Protein AF-A0A838MZ20-F1 (afdb_monomer_lite)

pLDDT: mean 82.6, std 20.4, range [37.94, 98.19]

Secondary structure (DSSP, 8-state):
--------------------------SS-S------TT--------TTSSHHHHHHHHTTSS--SSS---

Sequence (70 aa):
MLGGVITAPFKRLRDSASSDGRQILWALKDIDLTVQPGELIGIIGHNGAGKSTLLKVISGIGLPSKGSVR

Structure (mmCIF, N/CA/C/O backbone):
data_AF-A0A838MZ20-F1
#
_entry.id   AF-A0A838MZ20-F1
#
loop_
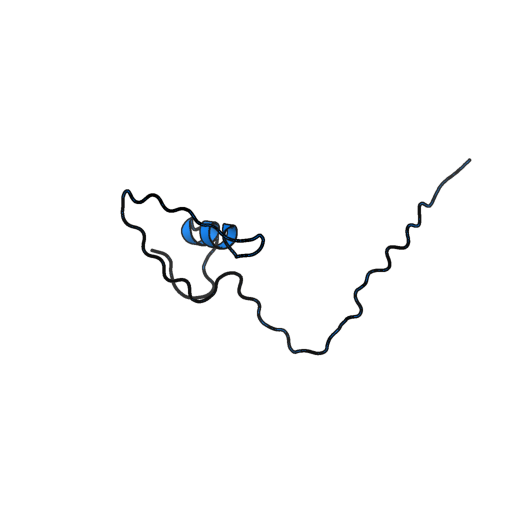_atom_site.group_PDB
_atom_site.id
_atom_site.type_symbol
_atom_site.label_atom_id
_atom_site.label_alt_id
_atom_site.label_comp_id
_atom_site.label_asym_id
_atom_site.label_entity_id
_atom_site.label_seq_id
_atom_site.pdbx_PDB_ins_code
_atom_site.Cartn_x
_atom_site.Cartn_y
_atom_site.Cartn_z
_atom_site.occupancy
_atom_site.B_iso_or_equiv
_atom_site.auth_seq_id
_atom_site.auth_comp_id
_atom_site.auth_asym_id
_atom_site.auth_atom_id
_atom_site.pdbx_PDB_model_num
ATOM 1 N N . MET A 1 1 ? 44.950 33.106 -7.691 1.00 50.78 1 MET A N 1
ATOM 2 C CA . MET A 1 1 ? 44.002 32.447 -6.765 1.00 50.78 1 MET A CA 1
ATOM 3 C C . MET A 1 1 ? 42.579 32.815 -7.169 1.00 50.78 1 MET A C 1
ATOM 5 O O . MET A 1 1 ? 42.046 33.766 -6.628 1.00 50.78 1 MET A O 1
ATOM 9 N N . LEU A 1 2 ? 41.991 32.113 -8.144 1.00 40.09 2 LEU A N 1
ATOM 10 C CA . LEU A 1 2 ? 40.556 32.155 -8.461 1.00 40.09 2 LEU A CA 1
ATOM 11 C C . LEU A 1 2 ? 40.176 30.864 -9.212 1.00 40.09 2 LEU A C 1
ATOM 13 O O . LEU A 1 2 ? 40.720 30.607 -10.277 1.00 40.09 2 LEU A O 1
ATOM 17 N N . GLY A 1 3 ? 39.257 30.090 -8.625 1.00 37.94 3 GLY A N 1
ATOM 18 C CA . GLY A 1 3 ? 38.089 29.523 -9.310 1.00 37.94 3 GLY A CA 1
ATOM 19 C C . GLY A 1 3 ? 38.241 28.324 -10.254 1.00 37.94 3 GLY A C 1
ATOM 20 O O . GLY A 1 3 ? 38.642 28.494 -11.394 1.00 37.94 3 GLY A O 1
ATOM 21 N N . GLY A 1 4 ? 37.693 27.180 -9.813 1.00 44.81 4 GLY A N 1
ATOM 22 C CA . GLY A 1 4 ? 37.019 26.177 -10.659 1.00 44.81 4 GLY A CA 1
ATOM 23 C C . GLY A 1 4 ? 37.949 25.295 -11.500 1.00 44.81 4 GLY A C 1
ATOM 24 O O . GLY A 1 4 ? 38.928 25.746 -12.056 1.00 44.81 4 GLY A O 1
ATOM 25 N N . VAL A 1 5 ? 37.721 24.003 -11.694 1.00 44.91 5 VAL A N 1
ATOM 26 C CA . VAL A 1 5 ? 36.466 23.263 -11.727 1.00 44.91 5 VAL A CA 1
ATOM 27 C C . VAL A 1 5 ? 36.819 21.808 -11.409 1.00 44.91 5 VAL A C 1
ATOM 29 O O . VAL A 1 5 ? 37.652 21.204 -12.084 1.00 44.91 5 VAL A O 1
ATOM 32 N N . ILE A 1 6 ? 36.172 21.230 -10.395 1.00 51.50 6 ILE A N 1
ATOM 33 C CA . ILE A 1 6 ? 36.127 19.779 -10.194 1.00 51.50 6 ILE A CA 1
ATOM 34 C C . ILE A 1 6 ? 35.288 19.219 -11.349 1.00 51.50 6 ILE A C 1
ATOM 36 O O . ILE A 1 6 ? 34.069 19.114 -11.249 1.00 51.50 6 ILE A O 1
ATOM 40 N N . THR A 1 7 ? 35.920 18.926 -12.485 1.00 50.72 7 THR A N 1
ATOM 41 C CA . THR A 1 7 ? 35.249 18.275 -13.619 1.00 50.72 7 THR A CA 1
ATOM 42 C C . THR A 1 7 ? 35.463 16.774 -13.491 1.00 50.72 7 THR A C 1
ATOM 44 O O . THR A 1 7 ? 36.275 16.179 -14.192 1.00 50.72 7 THR A O 1
ATOM 47 N N . ALA A 1 8 ? 34.755 16.148 -12.551 1.00 49.31 8 ALA A N 1
ATOM 48 C CA . ALA A 1 8 ? 34.552 14.707 -12.624 1.00 49.31 8 ALA A CA 1
ATOM 49 C C . ALA A 1 8 ? 33.780 14.418 -13.927 1.00 49.31 8 ALA A C 1
ATOM 51 O O . ALA A 1 8 ? 32.776 15.093 -14.187 1.00 49.31 8 ALA A O 1
ATOM 52 N N . PRO A 1 9 ? 34.209 13.457 -14.764 1.00 47.16 9 PRO A N 1
ATOM 53 C CA . PRO A 1 9 ? 33.528 13.164 -16.009 1.00 47.16 9 PRO A CA 1
ATOM 54 C C . PRO A 1 9 ? 32.250 12.404 -15.659 1.00 47.16 9 PRO A C 1
ATOM 56 O O . PRO A 1 9 ? 32.216 11.176 -15.644 1.00 47.16 9 PRO A O 1
ATOM 59 N N . PHE A 1 10 ? 31.174 13.135 -15.370 1.00 60.94 10 PHE A N 1
ATOM 60 C CA . PHE A 1 10 ? 29.817 12.599 -15.396 1.00 60.94 10 PHE A CA 1
ATOM 61 C C . PHE A 1 10 ? 29.467 12.284 -16.854 1.00 60.94 10 PHE A C 1
ATOM 63 O O . PHE A 1 10 ? 28.676 12.966 -17.507 1.00 60.94 10 PHE A O 1
ATOM 70 N N . LYS A 1 11 ? 30.085 11.224 -17.380 1.00 54.59 11 LYS A N 1
ATOM 71 C CA . LYS A 1 11 ? 29.660 10.548 -18.594 1.00 54.59 11 LYS A CA 1
ATOM 72 C C . LYS A 1 11 ? 28.299 9.948 -18.266 1.00 54.59 11 LYS A C 1
ATOM 74 O O . LYS A 1 11 ? 28.202 8.844 -17.736 1.00 54.59 11 LYS A O 1
ATOM 79 N N . ARG A 1 12 ? 27.241 10.728 -18.505 1.00 55.56 12 ARG A N 1
ATOM 80 C CA . ARG A 1 12 ? 25.863 10.243 -18.521 1.00 55.56 12 ARG A CA 1
ATOM 81 C C . ARG A 1 12 ? 25.828 9.083 -19.508 1.00 55.56 12 ARG A C 1
ATOM 83 O O . ARG A 1 12 ? 25.817 9.300 -20.714 1.00 55.56 12 ARG A O 1
ATOM 90 N N . LEU A 1 13 ? 25.819 7.857 -18.994 1.00 61.19 13 LEU A N 1
ATOM 91 C CA . LEU A 1 13 ? 25.350 6.705 -19.748 1.00 61.19 13 LEU A CA 1
ATOM 92 C C . LEU A 1 13 ? 23.853 6.938 -19.974 1.00 61.19 13 LEU A C 1
ATOM 94 O O . LEU A 1 13 ? 23.018 6.601 -19.137 1.00 61.19 13 LEU A O 1
ATOM 98 N N . ARG A 1 14 ? 23.513 7.629 -21.060 1.00 62.06 14 ARG A N 1
ATOM 99 C CA . ARG A 1 14 ? 22.126 7.760 -21.503 1.00 62.06 14 ARG A CA 1
ATOM 100 C C . ARG A 1 14 ? 21.986 7.572 -23.005 1.00 62.06 14 ARG A C 1
ATOM 102 O O . ARG A 1 14 ? 21.101 8.168 -23.587 1.00 62.06 14 ARG A O 1
ATOM 109 N N . ASP A 1 15 ? 22.805 6.691 -23.573 1.00 53.03 15 ASP A N 1
ATOM 110 C CA . ASP A 1 15 ? 22.660 6.203 -24.948 1.00 53.03 15 ASP A CA 1
ATOM 111 C C . ASP A 1 15 ? 22.591 4.674 -24.973 1.00 53.03 15 ASP A C 1
ATOM 113 O O . ASP A 1 15 ? 23.319 3.977 -25.671 1.00 53.03 15 ASP A O 1
ATOM 117 N N . SER A 1 16 ? 21.663 4.132 -24.194 1.00 52.94 16 SER A N 1
ATOM 118 C CA . SER A 1 16 ? 20.986 2.904 -24.603 1.00 52.94 16 SER A CA 1
ATOM 119 C C . SER A 1 16 ? 19.529 3.264 -24.830 1.00 52.94 16 SER A C 1
ATOM 121 O O . SER A 1 16 ? 18.636 2.865 -24.090 1.00 52.94 16 SER A O 1
ATOM 123 N N . ALA A 1 17 ? 19.303 4.099 -25.847 1.00 57.44 17 ALA A N 1
ATOM 124 C CA . ALA A 1 17 ? 18.029 4.127 -26.542 1.00 57.44 17 ALA A CA 1
ATOM 125 C C . ALA A 1 17 ? 17.919 2.806 -27.311 1.00 57.44 17 ALA A C 1
ATOM 127 O O . ALA A 1 17 ? 18.129 2.740 -28.519 1.00 57.44 17 ALA A O 1
ATOM 128 N N . SER A 1 18 ? 17.660 1.729 -26.571 1.00 54.59 18 SER A N 1
ATOM 129 C CA . SER A 1 18 ? 17.100 0.528 -27.157 1.00 54.59 18 SER A CA 1
ATOM 130 C C . SER A 1 18 ? 15.726 0.930 -27.667 1.00 54.59 18 SER A C 1
ATOM 132 O O . SER A 1 18 ? 14.847 1.304 -26.890 1.00 54.59 18 SER A O 1
ATOM 134 N N . SER A 1 19 ? 15.594 0.943 -28.986 1.00 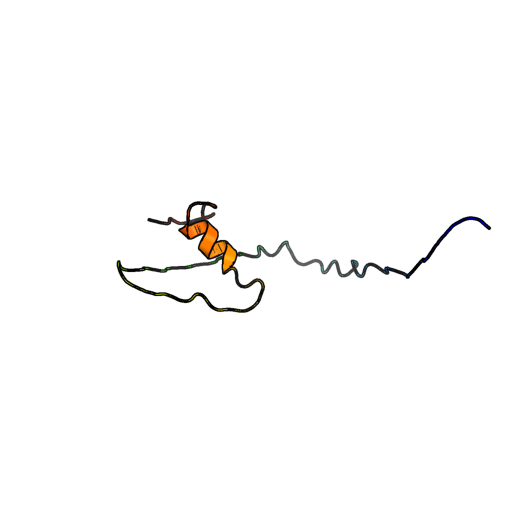57.06 19 SER A N 1
ATOM 135 C CA . SER A 1 19 ? 14.340 1.079 -29.707 1.00 57.06 19 SER A CA 1
ATOM 136 C C . SER A 1 19 ? 13.433 -0.097 -29.348 1.00 57.06 19 SER A C 1
ATOM 138 O O . SER A 1 19 ? 13.380 -1.086 -30.068 1.00 57.06 19 SER A O 1
ATOM 140 N N . ASP A 1 20 ? 12.751 -0.006 -28.215 1.00 59.34 20 ASP A N 1
ATOM 141 C CA . ASP A 1 20 ? 11.651 -0.889 -27.862 1.00 59.34 20 ASP A CA 1
ATOM 142 C C . ASP A 1 20 ? 10.492 0.001 -27.415 1.00 59.34 20 ASP A C 1
ATOM 144 O O . ASP A 1 20 ? 10.691 0.990 -26.698 1.00 59.34 20 ASP A O 1
ATOM 148 N N . GLY A 1 21 ? 9.297 -0.251 -27.946 1.00 63.22 21 GLY A N 1
ATOM 149 C CA . GLY A 1 21 ? 8.133 0.614 -27.752 1.00 63.22 21 GLY A CA 1
ATOM 150 C C . GLY A 1 21 ? 7.909 0.894 -26.268 1.00 63.22 21 GLY A C 1
ATOM 151 O O . GLY A 1 21 ? 8.179 0.027 -25.446 1.00 63.22 21 GLY A O 1
ATOM 152 N N . ARG A 1 22 ? 7.443 2.104 -25.903 1.00 65.19 22 ARG A N 1
ATOM 153 C CA . ARG A 1 22 ? 7.208 2.492 -24.495 1.00 65.19 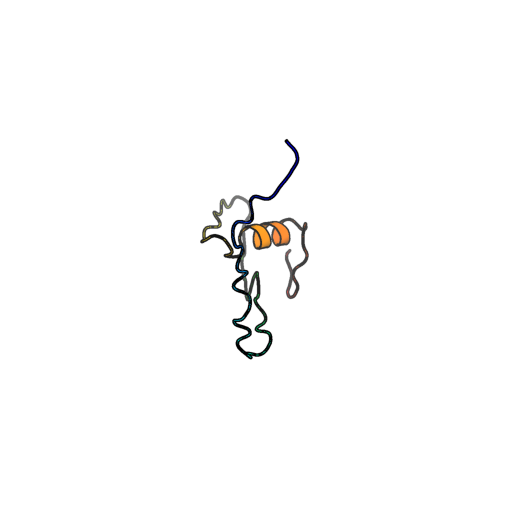22 ARG A CA 1
ATOM 154 C C . ARG A 1 22 ? 6.481 1.374 -23.748 1.00 65.19 22 ARG A C 1
ATOM 156 O O . ARG A 1 22 ? 5.258 1.261 -23.833 1.00 65.19 22 ARG A O 1
ATOM 163 N N . GLN A 1 23 ? 7.230 0.577 -22.997 1.00 77.62 23 GLN A N 1
ATOM 164 C CA . GLN A 1 23 ? 6.645 -0.475 -22.197 1.00 77.62 23 GLN A CA 1
ATOM 165 C C . GLN A 1 23 ? 5.978 0.207 -21.007 1.00 77.62 23 GLN A C 1
ATOM 167 O O . GLN A 1 23 ? 6.620 0.919 -20.232 1.00 77.62 23 GLN A O 1
ATOM 172 N N . ILE A 1 24 ? 4.660 0.052 -20.898 1.00 83.81 24 ILE A N 1
ATOM 173 C CA . ILE A 1 24 ? 3.914 0.617 -19.778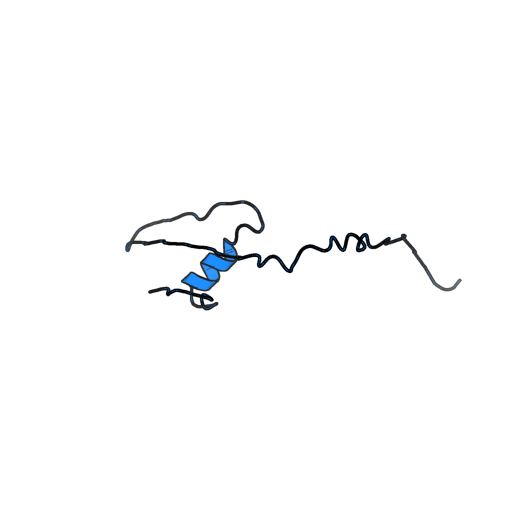 1.00 83.81 24 ILE A CA 1
ATOM 174 C C . ILE A 1 24 ? 4.299 -0.170 -18.527 1.00 83.81 24 ILE A C 1
ATOM 176 O O . ILE A 1 24 ? 3.922 -1.332 -18.370 1.00 83.81 24 ILE A O 1
ATOM 180 N N . LEU A 1 25 ? 5.041 0.480 -17.632 1.00 89.81 25 LEU A N 1
ATOM 181 C CA . LEU A 1 25 ? 5.347 -0.051 -16.313 1.00 89.81 25 LEU A CA 1
ATOM 182 C C . LEU A 1 25 ? 4.210 0.302 -15.351 1.00 89.81 25 LEU A C 1
ATOM 184 O O . LEU A 1 25 ? 3.967 1.471 -15.050 1.00 89.81 25 LEU A O 1
ATOM 188 N N . TRP A 1 26 ? 3.517 -0.718 -14.857 1.00 94.44 26 TRP A N 1
ATOM 189 C CA . TRP A 1 26 ? 2.462 -0.562 -13.862 1.00 94.44 26 TRP A CA 1
ATOM 190 C C . TRP A 1 26 ? 3.061 -0.595 -12.455 1.00 94.44 26 TRP A C 1
ATOM 192 O O . TRP A 1 26 ? 3.702 -1.573 -12.083 1.00 94.44 26 TRP A O 1
ATOM 202 N N . ALA A 1 27 ? 2.837 0.458 -11.661 1.00 95.50 27 ALA A N 1
ATOM 203 C CA . ALA A 1 27 ? 3.275 0.491 -10.261 1.00 95.50 27 ALA A CA 1
ATOM 204 C C . ALA A 1 27 ? 2.502 -0.504 -9.377 1.00 95.50 27 ALA A C 1
ATOM 206 O O . ALA A 1 27 ? 3.052 -1.024 -8.412 1.00 95.50 27 ALA A O 1
ATOM 207 N N . LEU A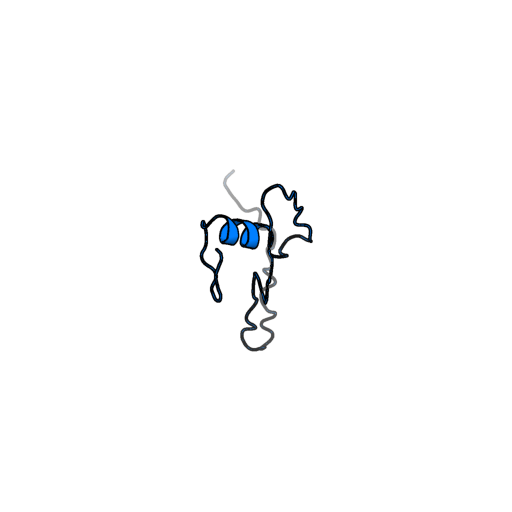 1 28 ? 1.232 -0.744 -9.714 1.00 97.31 28 LEU A N 1
ATOM 208 C CA . LEU A 1 28 ? 0.364 -1.789 -9.178 1.00 97.31 28 LEU A CA 1
ATOM 209 C C . LEU A 1 28 ? -0.370 -2.400 -10.371 1.00 97.31 28 LEU A C 1
ATOM 211 O O . LEU A 1 28 ? -0.848 -1.655 -11.232 1.00 97.31 28 LEU A O 1
ATOM 215 N N . LYS A 1 29 ? -0.457 -3.726 -10.434 1.00 96.94 29 LYS A N 1
ATOM 216 C CA . LYS A 1 29 ? -1.130 -4.439 -11.519 1.00 96.94 29 LYS A CA 1
ATOM 217 C C . LYS A 1 29 ? -1.917 -5.604 -10.936 1.00 96.94 29 LYS A C 1
ATOM 219 O O . LYS A 1 29 ? -1.339 -6.386 -10.192 1.00 96.94 29 LYS A O 1
ATOM 224 N N . ASP A 1 30 ? -3.200 -5.674 -11.282 1.00 96.56 30 ASP A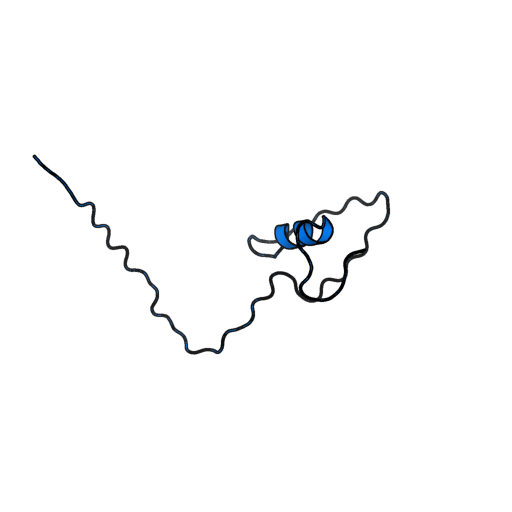 N 1
ATOM 225 C CA . ASP A 1 30 ? -4.106 -6.781 -10.951 1.00 96.56 30 ASP A CA 1
ATOM 226 C C . ASP A 1 30 ? -4.074 -7.168 -9.458 1.00 96.56 30 ASP A C 1
ATOM 228 O O . ASP A 1 30 ? -3.935 -8.332 -9.096 1.00 96.56 30 ASP A O 1
ATOM 232 N N . ILE A 1 31 ? -4.163 -6.156 -8.584 1.00 97.50 31 ILE A N 1
ATOM 233 C CA . ILE A 1 31 ? -4.215 -6.342 -7.129 1.00 97.50 31 ILE A CA 1
ATOM 234 C C . ILE A 1 31 ? -5.661 -6.596 -6.703 1.00 97.50 31 ILE A C 1
ATOM 236 O O . ILE A 1 31 ? -6.517 -5.737 -6.907 1.00 97.50 31 ILE A O 1
ATOM 240 N N . ASP A 1 32 ? -5.890 -7.736 -6.057 1.00 97.19 32 ASP A N 1
ATOM 241 C CA . ASP A 1 32 ? -7.121 -8.072 -5.343 1.00 97.19 32 ASP A CA 1
ATOM 242 C C . ASP A 1 32 ? -6.756 -8.345 -3.876 1.00 97.19 32 ASP A C 1
ATOM 244 O O . ASP A 1 32 ? -5.913 -9.197 -3.581 1.00 97.19 32 ASP A O 1
ATOM 248 N N . LEU A 1 33 ? -7.301 -7.539 -2.966 1.00 96.75 33 LEU A N 1
ATOM 249 C CA . LEU A 1 33 ? -7.002 -7.586 -1.539 1.00 96.75 33 LEU A CA 1
ATOM 250 C C . LEU A 1 33 ? -8.274 -7.272 -0.755 1.00 96.75 33 LEU A C 1
ATOM 252 O O . LEU A 1 33 ? -8.872 -6.214 -0.929 1.00 96.75 33 LEU A O 1
ATOM 256 N N . THR A 1 34 ? -8.635 -8.169 0.158 1.00 96.94 34 THR A N 1
ATOM 257 C CA . THR A 1 34 ? -9.704 -7.968 1.139 1.00 96.94 34 THR A CA 1
ATOM 258 C C . THR A 1 34 ? -9.092 -7.991 2.534 1.00 96.94 34 THR A C 1
ATOM 260 O O . THR A 1 34 ? -8.282 -8.869 2.822 1.00 96.94 34 THR A O 1
ATOM 263 N N . VAL A 1 35 ? -9.476 -7.034 3.382 1.00 96.06 35 VAL A N 1
ATOM 264 C CA . VAL A 1 35 ? -9.023 -6.930 4.778 1.00 96.06 35 VAL A CA 1
ATOM 265 C C . VAL A 1 35 ? -10.245 -6.816 5.681 1.00 96.06 35 VAL A C 1
ATOM 267 O O . VAL A 1 35 ? -11.116 -5.981 5.436 1.00 96.06 35 VAL A O 1
ATOM 270 N N . GLN A 1 36 ? -10.321 -7.655 6.707 1.00 97.31 36 GLN A N 1
ATOM 271 C CA . GLN A 1 36 ? -11.417 -7.679 7.670 1.00 97.31 36 GLN A CA 1
ATOM 272 C C . GLN A 1 36 ? -11.119 -6.800 8.895 1.00 97.31 36 GLN A C 1
ATOM 274 O O . GLN A 1 36 ? -9.955 -6.590 9.256 1.00 97.31 36 GLN A O 1
ATOM 279 N N . PRO A 1 37 ? -12.155 -6.289 9.587 1.00 97.19 37 PRO A N 1
ATOM 280 C CA . PRO A 1 37 ? -11.969 -5.559 10.835 1.00 97.19 37 PRO A CA 1
ATOM 281 C C . PRO A 1 37 ? -11.182 -6.376 11.867 1.00 97.19 37 PRO A C 1
ATOM 283 O O . PRO A 1 37 ? -11.535 -7.509 12.182 1.00 97.19 37 PRO A O 1
ATOM 286 N N . GLY A 1 38 ? -10.125 -5.774 12.414 1.00 97.62 38 GLY A N 1
ATOM 287 C CA . GLY A 1 38 ? -9.254 -6.409 13.407 1.00 97.62 38 GLY A CA 1
ATOM 288 C C . GLY A 1 38 ? -8.079 -7.202 12.828 1.00 97.62 38 GLY A C 1
ATOM 289 O O . GLY A 1 38 ? -7.244 -7.668 13.602 1.00 97.62 38 GLY A O 1
ATOM 290 N N . GLU A 1 39 ? -7.958 -7.328 11.504 1.00 97.94 39 GLU A N 1
ATOM 291 C CA . GLU A 1 39 ? -6.787 -7.959 10.893 1.00 97.94 39 GLU A CA 1
ATOM 292 C C . GLU A 1 39 ? -5.550 -7.054 10.940 1.00 97.94 39 GLU A C 1
ATOM 294 O O . GLU A 1 39 ? -5.602 -5.856 10.657 1.00 97.94 39 GLU A O 1
ATOM 299 N N . LEU A 1 40 ? -4.403 -7.663 11.252 1.00 96.62 40 LEU A N 1
ATOM 300 C CA . LEU A 1 40 ? -3.090 -7.041 11.127 1.00 96.62 40 LEU A CA 1
ATOM 301 C C . LEU A 1 40 ? -2.365 -7.648 9.924 1.00 96.62 40 LEU A C 1
ATOM 303 O O . LEU A 1 40 ? -2.030 -8.831 9.932 1.00 96.62 40 LEU A O 1
ATOM 307 N N . ILE A 1 41 ? -2.086 -6.829 8.909 1.00 96.19 41 ILE A N 1
ATOM 308 C CA . ILE A 1 41 ? -1.438 -7.272 7.668 1.00 96.19 41 ILE A CA 1
ATOM 309 C C . ILE A 1 41 ? -0.127 -6.516 7.456 1.00 96.19 41 ILE A C 1
ATOM 311 O O . ILE A 1 41 ? -0.072 -5.289 7.535 1.00 96.19 41 ILE A O 1
ATOM 315 N N . GLY A 1 42 ? 0.937 -7.258 7.141 1.00 96.38 42 GLY A N 1
ATOM 316 C CA . GLY A 1 42 ? 2.222 -6.706 6.718 1.00 96.38 42 GLY A CA 1
ATOM 317 C C . GLY A 1 42 ? 2.383 -6.739 5.198 1.00 96.38 42 GLY A C 1
ATOM 318 O O . GLY A 1 42 ? 2.230 -7.789 4.581 1.00 96.38 42 GLY A O 1
ATOM 319 N N . ILE A 1 43 ? 2.753 -5.607 4.590 1.00 96.56 43 ILE A N 1
ATOM 320 C CA . ILE A 1 43 ? 3.077 -5.520 3.156 1.00 96.56 43 ILE A CA 1
ATOM 321 C C . ILE A 1 43 ? 4.599 -5.546 2.987 1.00 96.56 43 ILE A C 1
ATOM 323 O O . ILE A 1 43 ? 5.289 -4.588 3.343 1.00 96.56 43 ILE A O 1
ATOM 327 N N . ILE A 1 44 ? 5.129 -6.621 2.402 1.00 96.38 44 ILE A N 1
ATOM 328 C CA . ILE A 1 44 ? 6.570 -6.825 2.187 1.00 96.38 44 ILE A CA 1
ATOM 329 C C . ILE A 1 44 ? 6.928 -6.859 0.697 1.00 96.38 44 ILE A C 1
ATOM 331 O O . ILE A 1 44 ? 6.073 -7.030 -0.165 1.00 96.38 44 ILE A O 1
ATOM 335 N N . GLY A 1 45 ? 8.207 -6.651 0.380 1.00 96.38 45 GLY A N 1
ATOM 336 C CA . GLY A 1 45 ? 8.719 -6.668 -0.994 1.00 96.38 45 GLY A CA 1
ATOM 337 C C . GLY A 1 45 ? 9.908 -5.731 -1.193 1.00 96.38 45 GLY A C 1
ATOM 338 O O . GLY A 1 45 ? 10.142 -4.828 -0.387 1.00 96.38 45 GLY A O 1
ATOM 339 N N . HIS A 1 46 ? 10.650 -5.909 -2.286 1.00 97.44 46 HIS A N 1
ATOM 340 C CA . HIS A 1 46 ? 11.835 -5.105 -2.606 1.00 97.44 46 HIS A CA 1
ATOM 341 C C . HIS A 1 46 ? 11.511 -3.618 -2.844 1.00 97.44 46 HIS A C 1
ATOM 343 O O . HIS A 1 46 ? 10.353 -3.202 -2.987 1.00 97.44 46 HIS A O 1
ATOM 349 N N . ASN A 1 47 ? 12.545 -2.777 -2.885 1.00 96.38 47 ASN A N 1
ATOM 350 C CA . ASN A 1 47 ? 12.390 -1.372 -3.262 1.00 96.38 47 ASN A CA 1
ATOM 351 C C . ASN A 1 47 ? 11.828 -1.270 -4.687 1.00 96.38 47 ASN A C 1
ATOM 353 O O . ASN A 1 47 ? 12.208 -2.037 -5.567 1.00 96.38 47 ASN A O 1
ATOM 357 N N . GLY A 1 48 ? 10.869 -0.365 -4.891 1.00 95.00 48 GLY A N 1
ATOM 358 C CA . GLY A 1 48 ? 10.164 -0.222 -6.169 1.00 95.00 48 GLY A CA 1
ATOM 359 C C . GLY A 1 48 ? 8.999 -1.194 -6.403 1.00 95.00 48 GLY A C 1
ATOM 360 O O . GLY A 1 48 ? 8.263 -0.991 -7.356 1.00 95.00 48 GLY A O 1
ATOM 361 N N . ALA A 1 49 ? 8.743 -2.170 -5.521 1.00 96.12 49 ALA A N 1
ATOM 362 C CA . ALA A 1 49 ? 7.644 -3.141 -5.678 1.00 96.12 49 ALA A CA 1
ATOM 363 C C . ALA A 1 49 ? 6.212 -2.560 -5.551 1.00 96.12 49 ALA A C 1
ATOM 365 O O . ALA A 1 49 ? 5.249 -3.311 -5.510 1.00 96.12 49 ALA A O 1
ATOM 366 N N . GLY A 1 50 ? 6.052 -1.242 -5.398 1.00 97.38 50 GLY A N 1
ATOM 367 C CA . GLY A 1 50 ? 4.730 -0.607 -5.309 1.00 97.38 50 GLY A CA 1
ATOM 368 C C . GLY A 1 50 ? 4.120 -0.506 -3.906 1.00 97.38 50 GLY A C 1
ATOM 369 O O . GLY A 1 50 ? 3.056 0.078 -3.769 1.00 97.38 50 GLY A O 1
ATOM 370 N N . LYS A 1 51 ? 4.793 -0.964 -2.839 1.00 98.19 51 LYS A N 1
ATOM 371 C CA . LYS A 1 51 ? 4.264 -0.952 -1.451 1.00 98.19 51 LYS A CA 1
ATOM 372 C C . LYS A 1 51 ? 3.710 0.408 -0.999 1.00 98.19 51 LYS A C 1
ATOM 374 O O . LYS A 1 51 ? 2.558 0.515 -0.599 1.00 98.19 51 LYS A O 1
ATOM 379 N N . SER A 1 52 ? 4.510 1.473 -1.102 1.00 97.75 52 SER A N 1
ATOM 380 C CA . SER A 1 52 ? 4.066 2.826 -0.734 1.00 97.75 52 SER A CA 1
ATOM 381 C C . SER A 1 52 ? 2.977 3.355 -1.670 1.00 97.75 52 SER A C 1
ATOM 383 O O . SER A 1 52 ? 2.157 4.162 -1.249 1.00 97.75 52 SER A O 1
ATOM 385 N N . THR A 1 53 ? 2.952 2.908 -2.929 1.00 97.94 53 THR A N 1
ATOM 386 C CA . THR A 1 53 ? 1.879 3.236 -3.876 1.00 97.94 53 THR A CA 1
ATOM 387 C C . THR A 1 53 ? 0.574 2.557 -3.463 1.00 97.94 53 THR A C 1
ATOM 389 O O . THR A 1 53 ? -0.454 3.222 -3.429 1.00 97.94 53 THR A O 1
ATOM 392 N N . LEU A 1 54 ? 0.619 1.281 -3.066 1.00 97.94 54 LEU A N 1
ATOM 393 C CA . LEU A 1 54 ? -0.534 0.539 -2.553 1.00 97.94 54 LEU A CA 1
ATOM 394 C C . LEU A 1 54 ? -1.107 1.203 -1.299 1.00 97.94 54 LEU A C 1
ATOM 396 O O . LEU A 1 54 ? -2.302 1.470 -1.246 1.00 97.94 54 LEU A O 1
ATOM 400 N N . LEU A 1 55 ? -0.250 1.565 -0.337 1.00 97.12 55 LEU A N 1
ATOM 401 C CA . LEU A 1 55 ? -0.681 2.277 0.871 1.00 97.12 55 LEU A CA 1
ATOM 402 C C . LEU A 1 55 ? -1.343 3.627 0.554 1.00 97.12 55 LEU A C 1
ATOM 404 O O . LEU A 1 55 ? -2.358 3.962 1.157 1.00 97.12 55 LEU A O 1
ATOM 408 N N . LYS A 1 56 ? -0.819 4.395 -0.412 1.00 97.94 56 LYS A N 1
ATOM 409 C CA . LYS A 1 56 ? -1.446 5.656 -0.856 1.00 97.94 56 LYS A CA 1
ATOM 410 C C . LYS A 1 56 ? -2.821 5.441 -1.483 1.00 97.94 56 LYS A C 1
ATOM 412 O O . LYS A 1 56 ? -3.707 6.258 -1.263 1.00 97.94 56 LYS A O 1
ATOM 417 N N . VAL A 1 57 ? -2.985 4.371 -2.260 1.00 97.94 57 VAL A N 1
ATOM 418 C CA . VAL A 1 57 ? -4.263 4.033 -2.896 1.00 97.94 57 VAL A CA 1
ATOM 419 C C . VAL A 1 57 ? -5.298 3.604 -1.853 1.00 97.94 57 VAL A C 1
ATOM 421 O O . VAL A 1 57 ? -6.409 4.123 -1.857 1.00 97.94 57 VAL A O 1
ATOM 424 N N . ILE A 1 58 ? -4.924 2.740 -0.903 1.00 96.38 58 ILE A N 1
ATOM 425 C CA . ILE A 1 58 ? -5.838 2.268 0.155 1.00 96.38 58 ILE A CA 1
ATOM 426 C C . ILE A 1 58 ? -6.218 3.395 1.132 1.00 96.38 58 ILE A C 1
ATOM 428 O O . ILE A 1 58 ? -7.350 3.459 1.594 1.00 96.38 58 ILE A O 1
ATOM 432 N N . SER A 1 59 ? -5.297 4.319 1.422 1.00 95.94 59 SER A N 1
ATOM 433 C CA . SER A 1 59 ? -5.558 5.484 2.291 1.00 95.94 59 SER A CA 1
ATOM 434 C C . SER A 1 59 ? -6.306 6.635 1.606 1.00 95.94 59 SER A C 1
ATOM 436 O O . SER A 1 59 ? -6.540 7.663 2.237 1.00 95.94 59 SER A O 1
ATOM 438 N N . GLY A 1 60 ? -6.653 6.511 0.320 1.00 96.38 60 GLY A N 1
ATOM 439 C CA . GLY A 1 60 ? -7.351 7.559 -0.432 1.00 96.38 60 GLY A CA 1
ATOM 440 C C . GLY A 1 60 ? -6.489 8.770 -0.819 1.00 96.38 60 GLY A C 1
ATOM 441 O O . GLY A 1 60 ? -7.003 9.726 -1.392 1.00 96.38 60 GLY A O 1
ATOM 442 N N . ILE A 1 61 ? -5.177 8.742 -0.554 1.00 97.75 61 ILE A N 1
ATOM 443 C CA . ILE A 1 61 ? -4.231 9.801 -0.956 1.00 97.75 61 ILE A CA 1
ATOM 444 C C . ILE A 1 61 ? -4.025 9.804 -2.480 1.00 97.75 61 ILE A C 1
ATOM 446 O O . ILE A 1 61 ? -3.767 10.848 -3.078 1.00 97.75 61 ILE A O 1
ATOM 450 N N . GLY A 1 62 ? -4.105 8.633 -3.113 1.00 94.62 62 GLY A N 1
ATOM 451 C CA . GLY A 1 62 ? -4.059 8.476 -4.564 1.00 94.62 62 GLY A CA 1
ATOM 452 C C . GLY A 1 62 ? -5.232 7.643 -5.063 1.00 94.62 62 GLY A C 1
ATOM 453 O O . GLY A 1 62 ? -5.694 6.744 -4.369 1.00 94.62 62 GLY A O 1
ATOM 454 N N . LEU A 1 63 ? -5.700 7.918 -6.280 1.00 96.69 63 LEU A N 1
ATOM 455 C CA . LEU A 1 63 ? -6.768 7.140 -6.907 1.00 96.69 63 LEU A CA 1
ATOM 456 C C . LEU A 1 63 ? -6.186 6.026 -7.787 1.00 96.69 63 LEU A C 1
ATOM 458 O O . LEU A 1 63 ? -5.159 6.240 -8.442 1.00 96.69 63 LEU A O 1
ATOM 462 N N . PRO A 1 64 ? -6.820 4.842 -7.833 1.00 97.50 64 PRO A N 1
ATOM 463 C CA . PRO A 1 64 ? -6.392 3.787 -8.734 1.00 97.50 64 PRO A CA 1
ATOM 464 C C . PRO A 1 64 ? -6.666 4.189 -10.190 1.00 97.50 64 PRO A C 1
ATOM 466 O O . PRO A 1 64 ? -7.716 4.741 -10.508 1.00 97.50 64 PRO A O 1
ATOM 469 N N . SER A 1 65 ? -5.747 3.864 -11.104 1.00 97.19 65 SER A N 1
ATOM 470 C CA . SER A 1 65 ? -5.960 4.109 -12.540 1.00 97.19 65 SER A CA 1
ATOM 471 C C . SER A 1 65 ? -7.097 3.259 -13.126 1.00 97.19 65 SER A C 1
ATOM 473 O O . SER A 1 65 ? -7.656 3.614 -14.161 1.00 97.19 65 SER A O 1
ATOM 475 N N . LYS A 1 66 ? -7.397 2.110 -12.504 1.00 97.75 66 LYS A N 1
ATOM 476 C CA . LYS A 1 66 ? -8.477 1.170 -12.844 1.00 97.75 66 LYS A CA 1
ATOM 477 C C . LYS A 1 66 ? -8.946 0.451 -11.574 1.00 97.75 66 LYS A C 1
ATOM 479 O O . LYS A 1 66 ? -8.131 0.210 -10.689 1.00 97.75 66 LYS A O 1
ATOM 484 N N . GLY A 1 67 ? -10.215 0.045 -11.525 1.00 97.19 67 GLY A N 1
ATOM 485 C CA . GLY A 1 67 ? -10.797 -0.653 -10.371 1.00 97.19 67 GLY A CA 1
ATOM 486 C C . GLY A 1 67 ? -11.283 0.299 -9.274 1.00 97.19 67 GLY A C 1
ATOM 487 O O . GLY A 1 67 ? -11.530 1.475 -9.536 1.00 97.19 67 GLY A O 1
ATOM 488 N N . SER A 1 68 ? -11.452 -0.210 -8.051 1.00 97.50 68 SER A N 1
ATOM 489 C CA . SER A 1 68 ? -11.934 0.575 -6.905 1.00 97.50 68 SER A CA 1
ATOM 490 C C . SER A 1 68 ? -11.348 0.091 -5.583 1.00 97.50 68 SER A C 1
ATOM 492 O O . SER A 1 68 ? -11.065 -1.093 -5.443 1.00 97.50 68 SER A O 1
ATOM 494 N N . VAL A 1 69 ? -11.265 0.997 -4.610 1.00 97.44 69 VAL A N 1
ATOM 495 C CA . VAL A 1 69 ? -11.052 0.699 -3.185 1.00 97.44 69 VAL A CA 1
ATOM 496 C C . VAL A 1 69 ? -12.341 1.061 -2.446 1.00 97.44 69 VAL A C 1
ATOM 498 O O . VAL A 1 69 ? -12.967 2.062 -2.807 1.00 97.44 69 VAL A O 1
ATOM 501 N N . ARG A 1 70 ? -12.770 0.237 -1.486 1.00 92.88 70 ARG A N 1
ATOM 502 C CA . ARG A 1 70 ? -14.016 0.399 -0.724 1.00 92.88 70 ARG A CA 1
ATOM 503 C C . ARG A 1 70 ? -13.807 0.041 0.736 1.00 92.88 70 ARG A C 1
ATOM 505 O O . ARG A 1 70 ? -12.929 -0.813 0.982 1.00 92.88 70 ARG A O 1
#

Foldseek 3Di:
DDDDDPCDPPPPPPPPPPPDPPDDDDLDDPDDDDDDPPDDDDDDDDPSNNPVVVVCCQVVVDPDPDDDHD

Radius of gyration: 21.13 Å; chains: 1; bounding box: 58×40×43 Å